Protein AF-A0A2V8GUK3-F1 (afdb_monomer_lite)

Structure (mmCIF, N/CA/C/O backbone):
data_AF-A0A2V8GUK3-F1
#
_entry.id   AF-A0A2V8GUK3-F1
#
loop_
_atom_site.group_PDB
_atom_site.id
_atom_site.type_symbol
_atom_site.label_atom_id
_atom_site.label_alt_id
_atom_site.label_comp_id
_atom_site.label_asym_id
_atom_site.label_entity_id
_atom_site.label_seq_id
_atom_site.pdbx_PDB_ins_code
_atom_site.Cartn_x
_atom_site.Cartn_y
_atom_site.Cartn_z
_atom_site.occupancy
_atom_site.B_iso_or_equiv
_atom_site.auth_seq_id
_atom_site.auth_comp_id
_atom_site.auth_asym_id
_atom_site.auth_atom_id
_atom_site.pdbx_PDB_model_num
ATOM 1 N N . PRO A 1 1 ? 6.563 -8.168 0.482 1.00 79.06 1 PRO A N 1
ATOM 2 C CA . PRO A 1 1 ? 7.778 -8.294 -0.367 1.00 79.06 1 PRO A CA 1
ATOM 3 C C . PRO A 1 1 ? 7.808 -7.133 -1.364 1.00 79.06 1 PRO A C 1
ATOM 5 O O . PRO A 1 1 ? 6.741 -6.746 -1.823 1.00 79.06 1 PRO A O 1
ATOM 8 N N . CYS A 1 2 ? 8.980 -6.573 -1.672 1.00 89.81 2 CYS A N 1
ATOM 9 C CA . CYS A 1 2 ? 9.114 -5.585 -2.746 1.00 89.81 2 CYS A CA 1
ATOM 10 C C . 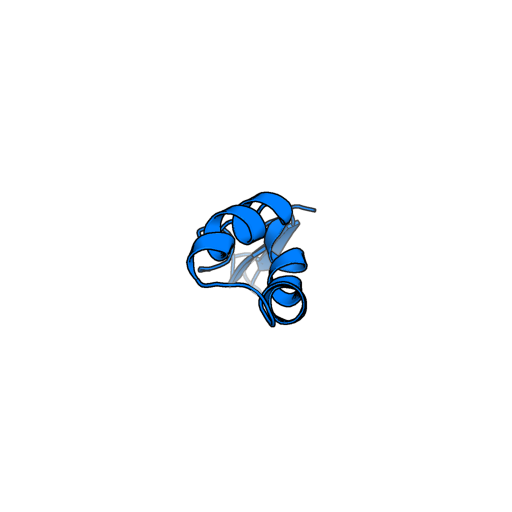CYS A 1 2 ? 9.452 -6.325 -4.046 1.00 89.81 2 CYS A C 1
ATOM 12 O O . CYS A 1 2 ? 10.405 -7.105 -4.065 1.00 89.81 2 CYS A O 1
ATOM 14 N N . SER A 1 3 ? 8.663 -6.130 -5.105 1.00 93.19 3 SER A N 1
ATOM 15 C CA . SER A 1 3 ? 8.852 -6.801 -6.399 1.00 93.19 3 SER A CA 1
ATOM 16 C C . SER A 1 3 ? 8.986 -5.790 -7.532 1.00 93.19 3 SER A C 1
ATOM 18 O O . SER A 1 3 ? 8.258 -4.798 -7.575 1.00 93.19 3 SER A O 1
ATOM 20 N N . HIS A 1 4 ? 9.905 -6.070 -8.456 1.00 94.94 4 HIS A N 1
ATOM 21 C CA . HIS A 1 4 ? 10.098 -5.322 -9.693 1.00 94.94 4 HIS A CA 1
ATOM 22 C C . HIS A 1 4 ? 9.871 -6.282 -10.858 1.00 94.94 4 HIS A C 1
ATOM 24 O O . HIS A 1 4 ? 10.607 -7.255 -11.018 1.00 94.94 4 HIS A O 1
ATOM 30 N N . TRP A 1 5 ? 8.840 -6.021 -11.654 1.00 95.75 5 TRP A N 1
ATOM 31 C CA . TR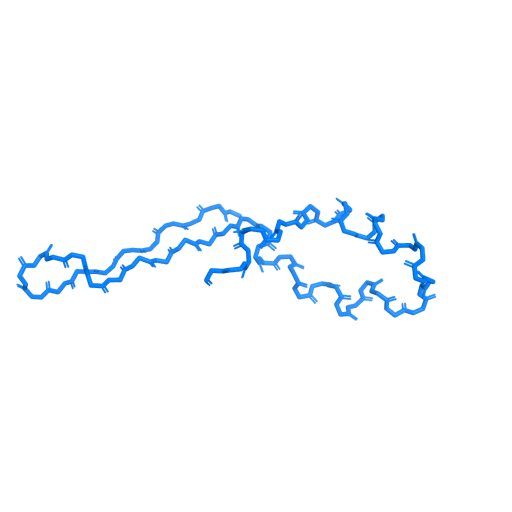P A 1 5 ? 8.537 -6.766 -12.867 1.00 95.75 5 TRP A CA 1
ATOM 32 C C . TRP A 1 5 ? 8.822 -5.892 -14.080 1.00 95.75 5 TRP A C 1
ATOM 34 O O . TRP A 1 5 ? 8.376 -4.745 -14.141 1.00 95.75 5 TRP A O 1
ATOM 44 N N . VAL A 1 6 ? 9.563 -6.440 -15.037 1.00 97.50 6 VAL A N 1
ATOM 45 C CA . VAL A 1 6 ? 9.958 -5.751 -16.265 1.00 97.50 6 VAL A CA 1
ATOM 46 C C . VAL A 1 6 ? 9.595 -6.643 -17.444 1.00 97.50 6 VAL A C 1
ATOM 48 O O . VAL A 1 6 ? 9.927 -7.827 -17.446 1.00 97.50 6 VAL A O 1
ATOM 51 N N . ALA A 1 7 ? 8.919 -6.073 -18.436 1.00 97.94 7 ALA A N 1
ATOM 52 C CA . ALA A 1 7 ? 8.691 -6.691 -19.733 1.00 97.94 7 ALA A CA 1
ATOM 53 C C . ALA A 1 7 ? 9.396 -5.885 -20.820 1.00 97.94 7 ALA A C 1
ATOM 55 O O . ALA A 1 7 ? 9.336 -4.652 -20.822 1.00 97.94 7 ALA A O 1
ATOM 56 N N . THR A 1 8 ? 10.028 -6.599 -21.746 1.00 98.25 8 THR A N 1
ATOM 57 C CA . THR A 1 8 ? 10.691 -6.032 -22.921 1.00 98.25 8 THR A CA 1
ATOM 58 C C . THR A 1 8 ? 9.892 -6.321 -24.186 1.00 98.25 8 THR A C 1
ATOM 60 O O . THR A 1 8 ? 9.169 -7.318 -24.248 1.00 98.25 8 THR A O 1
ATOM 63 N N . ASP A 1 9 ? 10.020 -5.459 -25.189 1.00 97.62 9 ASP A N 1
ATOM 64 C CA . ASP A 1 9 ? 9.497 -5.709 -26.530 1.00 97.62 9 ASP A CA 1
ATOM 65 C C . ASP A 1 9 ? 10.447 -6.592 -27.365 1.00 97.62 9 ASP A C 1
ATOM 67 O O . ASP A 1 9 ? 11.479 -7.073 -26.890 1.00 97.62 9 ASP A O 1
ATOM 71 N N . GLU A 1 10 ? 10.093 -6.813 -28.633 1.00 97.69 10 GLU A N 1
ATOM 72 C CA . GLU A 1 10 ? 10.873 -7.622 -29.582 1.00 97.69 10 GLU A CA 1
ATOM 73 C C . GLU A 1 10 ? 12.252 -7.027 -29.919 1.00 97.69 10 GLU A C 1
ATOM 75 O O . GLU A 1 10 ? 13.120 -7.735 -30.430 1.00 97.69 10 GLU A O 1
ATOM 80 N N . ARG A 1 11 ? 12.471 -5.736 -29.646 1.00 97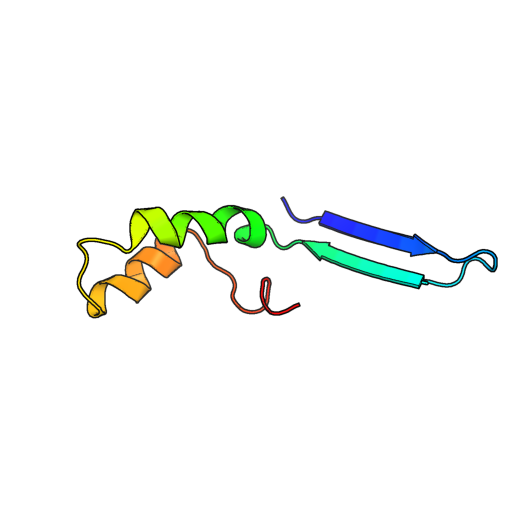.50 11 ARG A N 1
ATOM 81 C CA . ARG A 1 11 ? 13.750 -5.038 -29.847 1.00 97.50 11 ARG A CA 1
ATOM 82 C C . ARG A 1 11 ? 14.609 -5.031 -28.582 1.00 97.50 11 ARG A C 1
ATOM 84 O O . ARG A 1 11 ? 15.748 -4.578 -28.637 1.00 97.50 11 ARG A O 1
ATOM 91 N N . GLY A 1 12 ? 14.090 -5.566 -27.475 1.00 96.44 12 GLY A N 1
ATOM 92 C CA . GLY A 1 12 ? 14.745 -5.559 -26.169 1.00 96.44 12 GLY A CA 1
ATOM 93 C C . GLY A 1 12 ? 14.537 -4.262 -25.384 1.00 96.44 12 GLY A C 1
ATOM 94 O O . GLY A 1 12 ? 15.122 -4.118 -24.311 1.00 96.44 12 GLY A O 1
ATOM 95 N N . GLU A 1 13 ? 13.702 -3.341 -25.870 1.00 97.75 13 GLU A N 1
ATOM 96 C CA . GLU A 1 13 ? 13.376 -2.100 -25.168 1.00 97.75 13 GLU A CA 1
ATOM 97 C C . GLU A 1 13 ? 12.351 -2.362 -24.063 1.00 97.75 13 GLU A C 1
ATOM 99 O O . GLU A 1 13 ? 11.525 -3.273 -24.151 1.00 97.75 13 GLU A O 1
ATOM 104 N N . ILE A 1 14 ? 12.382 -1.561 -22.996 1.00 97.69 14 ILE A N 1
ATOM 105 C CA . ILE A 1 14 ? 11.444 -1.708 -21.879 1.00 97.69 14 ILE A CA 1
ATOM 106 C C . ILE A 1 14 ? 10.036 -1.321 -22.345 1.00 97.69 14 ILE A C 1
ATOM 108 O O . ILE A 1 14 ? 9.726 -0.147 -22.535 1.00 97.69 14 ILE A O 1
ATOM 112 N N . ALA A 1 15 ? 9.158 -2.315 -22.453 1.00 97.44 15 ALA A N 1
ATOM 113 C CA . ALA A 1 15 ? 7.755 -2.126 -22.801 1.00 97.44 15 ALA A CA 1
ATOM 114 C C . ALA A 1 15 ? 6.898 -1.806 -21.570 1.00 97.44 15 ALA A C 1
ATOM 116 O O . ALA A 1 15 ? 5.920 -1.062 -21.654 1.00 97.44 15 ALA A O 1
ATOM 117 N N . ARG A 1 16 ? 7.236 -2.385 -20.408 1.00 96.56 16 ARG A N 1
ATOM 118 C CA . ARG A 1 16 ? 6.509 -2.137 -19.159 1.00 96.56 16 ARG A CA 1
ATOM 119 C C . ARG A 1 16 ? 7.369 -2.406 -17.935 1.00 96.56 16 ARG A C 1
ATOM 121 O O . ARG A 1 16 ? 8.070 -3.410 -17.868 1.00 96.56 16 ARG A O 1
ATOM 128 N N . VAL A 1 17 ? 7.217 -1.552 -16.927 1.00 95.50 17 VAL A N 1
ATOM 129 C CA . VAL A 1 17 ? 7.727 -1.781 -15.572 1.00 95.50 17 VAL A CA 1
ATOM 130 C C . VAL A 1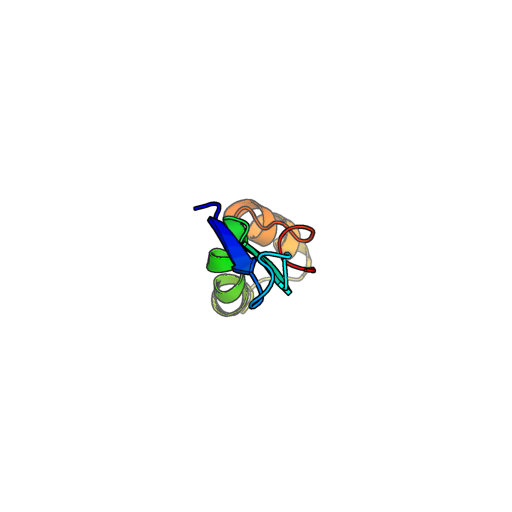 17 ? 6.552 -1.741 -14.608 1.00 95.50 17 VAL A C 1
ATOM 132 O O . VAL A 1 17 ? 5.717 -0.841 -14.673 1.00 95.50 17 VAL A O 1
ATOM 135 N N . LYS A 1 18 ? 6.478 -2.717 -13.708 1.00 93.12 18 LYS A N 1
ATOM 136 C CA . LYS A 1 18 ? 5.560 -2.707 -12.571 1.00 93.12 18 LYS A CA 1
ATOM 137 C C . LYS A 1 18 ? 6.366 -2.893 -11.298 1.00 93.12 18 LYS A C 1
ATOM 139 O O . LYS A 1 18 ? 7.033 -3.908 -11.121 1.00 93.12 18 LYS A O 1
ATOM 144 N N . ILE A 1 19 ? 6.260 -1.924 -10.400 1.00 92.50 19 ILE A N 1
ATOM 145 C CA . ILE A 1 19 ? 6.826 -2.005 -9.056 1.00 92.50 19 ILE A CA 1
ATOM 146 C C . ILE A 1 19 ? 5.677 -2.308 -8.106 1.00 92.50 19 ILE A C 1
ATOM 148 O O . ILE A 1 19 ? 4.637 -1.661 -8.164 1.00 92.50 19 ILE A O 1
ATOM 152 N N . THR A 1 20 ? 5.840 -3.307 -7.250 1.00 92.75 20 THR A N 1
ATOM 153 C CA . THR A 1 20 ? 4.876 -3.631 -6.196 1.00 92.75 20 THR A CA 1
ATOM 154 C C . THR A 1 20 ? 5.537 -3.397 -4.849 1.00 92.75 20 THR A C 1
ATOM 156 O O . THR A 1 20 ? 6.464 -4.117 -4.469 1.00 92.75 20 THR A O 1
ATOM 159 N N . ASP A 1 21 ? 5.066 -2.359 -4.160 1.00 93.06 21 ASP A N 1
ATOM 160 C CA . ASP A 1 21 ? 5.472 -2.023 -2.799 1.00 93.06 21 ASP A CA 1
ATOM 161 C C . ASP A 1 21 ? 4.974 -3.093 -1.806 1.00 93.06 21 ASP A C 1
ATOM 163 O O . ASP A 1 21 ? 3.891 -3.648 -2.012 1.00 93.06 21 ASP A O 1
ATOM 167 N N . PRO A 1 22 ? 5.709 -3.397 -0.718 1.00 91.75 22 PRO A N 1
ATOM 168 C CA . PRO A 1 22 ? 5.256 -4.362 0.279 1.00 91.75 22 PRO A CA 1
ATOM 169 C C . PRO A 1 22 ? 3.855 -4.087 0.836 1.00 91.75 22 PRO A C 1
ATOM 171 O O . PRO A 1 22 ? 3.129 -5.045 1.100 1.00 91.75 22 PRO A O 1
ATOM 174 N N . SER A 1 23 ? 3.465 -2.817 0.984 1.00 93.38 23 SER A N 1
ATOM 175 C CA . SER A 1 23 ? 2.150 -2.435 1.504 1.00 93.38 23 SER A CA 1
ATOM 176 C C . SER A 1 23 ? 1.007 -2.690 0.521 1.00 93.38 23 SER A C 1
ATOM 178 O O . SER A 1 23 ? -0.131 -2.825 0.963 1.00 93.38 23 SER A O 1
ATOM 180 N N . PHE A 1 24 ? 1.290 -2.838 -0.783 1.00 92.50 24 PHE A N 1
ATOM 181 C CA . PHE A 1 24 ? 0.288 -3.096 -1.829 1.00 92.50 24 PHE A CA 1
ATOM 182 C C . PHE A 1 24 ? -0.606 -4.297 -1.492 1.00 92.50 24 PHE A C 1
ATOM 184 O O . PHE A 1 24 ? -1.809 -4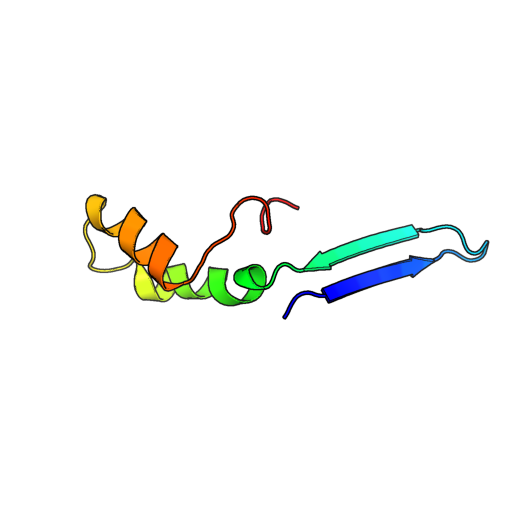.283 -1.729 1.00 92.50 24 PHE A O 1
ATOM 191 N N . LEU A 1 25 ? -0.021 -5.333 -0.885 1.00 91.12 25 LEU A N 1
ATOM 192 C CA . LEU A 1 25 ? -0.743 -6.544 -0.490 1.00 91.12 25 LEU A CA 1
ATOM 193 C C . LEU A 1 25 ? -1.567 -6.372 0.792 1.00 91.12 25 LEU A C 1
ATOM 195 O O . LEU A 1 25 ? -2.502 -7.135 1.012 1.00 91.12 25 LEU A O 1
ATOM 199 N N . ASN A 1 26 ? -1.231 -5.387 1.625 1.00 94.00 26 ASN A N 1
ATOM 200 C CA . ASN A 1 26 ? -1.933 -5.120 2.877 1.00 94.00 26 ASN A C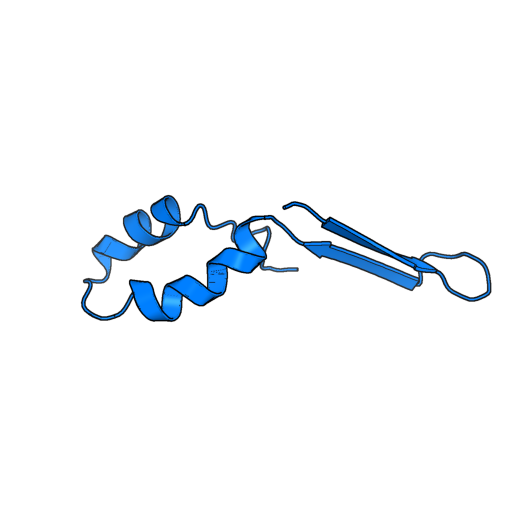A 1
ATOM 201 C C . ASN A 1 26 ? -3.160 -4.234 2.653 1.00 94.00 26 ASN A C 1
ATOM 203 O O . ASN A 1 26 ? -4.113 -4.329 3.417 1.00 94.00 26 ASN A O 1
ATOM 207 N N . TRP A 1 27 ? -3.149 -3.379 1.626 1.00 92.94 27 TRP A N 1
ATOM 208 C CA . TRP A 1 27 ? -4.211 -2.405 1.354 1.00 92.94 27 TRP A CA 1
ATOM 209 C C . TRP A 1 27 ? -5.642 -2.969 1.371 1.00 92.94 27 TRP A C 1
ATOM 211 O O . TRP A 1 27 ? -6.506 -2.319 1.960 1.00 92.94 27 TRP A O 1
ATOM 221 N N . PRO A 1 28 ? -5.930 -4.175 0.837 1.00 94.56 28 PRO A N 1
ATOM 222 C CA . PRO A 1 28 ? -7.266 -4.765 0.935 1.00 94.56 28 PRO A CA 1
ATOM 223 C C . PRO A 1 28 ? -7.772 -4.962 2.375 1.00 94.56 28 PRO A C 1
ATOM 225 O O . PRO A 1 28 ? -8.979 -4.925 2.600 1.00 94.56 28 PRO A O 1
ATOM 228 N N . ALA A 1 29 ? -6.878 -5.115 3.360 1.00 94.75 29 ALA A N 1
ATOM 229 C CA . ALA A 1 29 ? -7.245 -5.306 4.765 1.00 94.75 29 ALA A CA 1
ATOM 230 C C . ALA A 1 29 ? -7.984 -4.100 5.370 1.00 94.75 29 ALA A C 1
ATOM 232 O O . ALA A 1 29 ? -8.670 -4.250 6.379 1.00 94.75 29 ALA A O 1
ATOM 233 N N . ILE A 1 30 ? -7.898 -2.917 4.751 1.00 94.81 30 ILE A N 1
ATOM 234 C CA . ILE A 1 30 ? -8.621 -1.727 5.213 1.00 94.81 30 ILE A CA 1
ATOM 235 C C . ILE A 1 30 ? -10.144 -1.924 5.200 1.00 94.81 30 ILE A C 1
ATOM 237 O O . ILE A 1 30 ? -10.839 -1.349 6.032 1.00 94.81 30 ILE A O 1
ATOM 241 N N . ILE A 1 31 ? -10.654 -2.764 4.290 1.00 94.75 31 ILE A N 1
ATOM 242 C CA . ILE A 1 31 ? -12.087 -3.060 4.144 1.00 94.75 31 ILE A CA 1
ATOM 243 C C . ILE A 1 31 ? -12.617 -3.780 5.386 1.00 94.75 31 ILE A C 1
ATOM 245 O O . ILE A 1 31 ? -13.735 -3.517 5.815 1.00 94.75 31 ILE A O 1
ATOM 249 N N . GLU A 1 32 ? -11.790 -4.633 5.987 1.00 96.19 32 GLU A N 1
ATOM 250 C CA . GLU A 1 32 ? -12.127 -5.377 7.202 1.00 96.19 32 GLU A CA 1
ATOM 251 C C . GLU A 1 32 ? -11.809 -4.577 8.470 1.00 96.19 32 GLU A C 1
ATOM 253 O O . GLU A 1 32 ? -12.523 -4.667 9.464 1.00 96.19 32 GLU A O 1
ATOM 258 N N . ALA A 1 33 ? -10.739 -3.776 8.451 1.00 95.75 33 ALA A N 1
ATOM 259 C CA . ALA A 1 33 ? -10.260 -3.070 9.636 1.00 95.75 33 ALA A CA 1
ATOM 260 C C . ALA A 1 33 ? -10.994 -1.751 9.925 1.00 95.75 33 ALA A C 1
ATOM 262 O O . ALA A 1 33 ? -11.001 -1.312 11.070 1.00 95.75 33 ALA A O 1
ATOM 263 N N . ALA A 1 34 ? -11.571 -1.090 8.918 1.00 95.50 34 ALA A N 1
ATOM 264 C CA . ALA A 1 34 ? -12.221 0.211 9.090 1.00 95.50 34 ALA A CA 1
ATOM 265 C C . ALA A 1 34 ? -13.631 0.160 9.722 1.00 95.50 34 ALA A C 1
ATOM 267 O O . ALA A 1 34 ? -13.913 1.007 10.576 1.00 95.50 34 ALA A O 1
ATOM 268 N N . PRO A 1 35 ? -14.533 -0.777 9.359 1.00 97.38 35 PRO A N 1
ATOM 269 C CA . PRO A 1 35 ? -15.897 -0.796 9.887 1.00 97.38 35 PRO A CA 1
ATOM 270 C C . PRO A 1 35 ? -15.958 -0.891 11.417 1.00 97.38 35 PRO A C 1
ATOM 272 O O . PRO A 1 35 ? -15.213 -1.640 12.039 1.00 97.38 35 PRO A O 1
ATOM 275 N N . GLY A 1 36 ? -16.875 -0.136 12.030 1.00 96.69 36 GLY A N 1
ATOM 276 C CA . GLY A 1 36 ? -17.068 -0.117 13.486 1.00 96.69 36 GLY A CA 1
ATOM 277 C C . GLY A 1 36 ? -16.147 0.836 14.260 1.00 96.69 36 GLY A C 1
ATOM 278 O O . GLY A 1 36 ? -16.379 1.038 15.449 1.00 96.69 36 GLY A O 1
ATOM 279 N N . ASN A 1 37 ? -15.167 1.461 13.598 1.00 96.94 37 ASN A N 1
ATOM 280 C CA . ASN A 1 37 ? -14.286 2.474 14.189 1.00 96.94 37 ASN A CA 1
ATOM 281 C C . ASN A 1 37 ? -14.785 3.899 13.909 1.00 96.94 37 ASN A C 1
ATOM 283 O O . ASN A 1 37 ? -15.592 4.130 13.001 1.00 96.94 37 ASN A O 1
ATOM 287 N N . ILE A 1 38 ? -14.287 4.873 14.671 1.00 97.50 38 ILE A N 1
ATOM 288 C CA . ILE A 1 38 ? -14.568 6.294 14.430 1.00 97.50 38 ILE A CA 1
ATOM 289 C C . ILE A 1 38 ? -13.537 6.897 13.468 1.00 97.50 38 ILE A C 1
ATOM 291 O O . ILE A 1 38 ? -12.425 6.398 13.327 1.00 97.50 38 ILE A O 1
ATOM 295 N N . ILE A 1 39 ? -13.885 8.011 12.812 1.00 95.94 39 ILE A N 1
ATOM 296 C CA . ILE A 1 39 ? -12.986 8.696 11.858 1.00 95.94 39 ILE A CA 1
ATOM 297 C C . ILE A 1 39 ? -11.587 8.974 12.461 1.00 95.94 39 ILE A C 1
ATOM 299 O O . ILE A 1 39 ? -10.597 8.735 11.767 1.00 95.94 39 ILE A O 1
ATOM 303 N N . PRO A 1 40 ? -11.458 9.418 13.731 1.00 97.88 40 PRO A N 1
ATOM 304 C CA . PRO A 1 40 ? -10.153 9.614 14.366 1.00 97.88 40 PRO A CA 1
ATOM 305 C C . PRO A 1 40 ? -9.269 8.368 14.508 1.00 97.88 40 PRO A C 1
ATOM 307 O O . PRO A 1 40 ? -8.079 8.537 14.754 1.00 97.88 40 PRO A O 1
ATOM 310 N N . ASP A 1 41 ? -9.793 7.150 14.342 1.00 97.44 41 ASP A N 1
ATOM 311 C CA . ASP A 1 41 ? -9.006 5.911 14.453 1.00 97.44 41 ASP A CA 1
ATOM 312 C C . ASP A 1 41 ? -8.234 5.591 13.165 1.00 97.44 41 ASP A C 1
ATOM 314 O O . ASP A 1 41 ? -7.297 4.787 13.164 1.00 97.44 41 ASP A O 1
ATOM 318 N N . PHE A 1 42 ? -8.582 6.251 12.056 1.00 95.88 42 PHE A N 1
ATOM 319 C CA . PHE A 1 42 ? -7.969 6.024 10.750 1.00 95.88 42 PHE A CA 1
ATOM 320 C C . PHE A 1 42 ? -6.428 6.127 10.748 1.00 95.88 42 PHE A C 1
ATOM 322 O O . PHE A 1 42 ? -5.785 5.255 10.158 1.00 95.88 42 PHE A O 1
ATOM 329 N N . PRO A 1 43 ? -5.784 7.098 11.434 1.00 96.81 43 PRO A N 1
ATOM 330 C CA . PRO A 1 43 ? -4.324 7.160 11.521 1.00 96.81 43 PRO A CA 1
ATOM 331 C C . PRO A 1 43 ? -3.692 5.940 12.204 1.00 96.81 43 PRO A C 1
ATOM 333 O O . PRO A 1 43 ? -2.615 5.502 11.795 1.00 96.81 43 PRO A O 1
ATOM 336 N N . VAL A 1 44 ? -4.350 5.370 13.221 1.00 97.06 44 VAL A N 1
ATOM 337 C CA . VAL A 1 44 ? -3.851 4.175 13.920 1.00 97.06 44 VAL A CA 1
ATOM 338 C C . VAL A 1 44 ? -3.937 2.965 12.999 1.00 97.06 44 VAL A C 1
ATOM 340 O O . VAL A 1 44 ? -2.932 2.279 12.821 1.00 97.06 44 VAL A O 1
ATOM 343 N N . ILE A 1 45 ? -5.082 2.761 12.340 1.00 96.38 45 ILE A N 1
ATOM 344 C CA . ILE A 1 45 ? -5.273 1.695 11.342 1.00 96.38 45 ILE A CA 1
ATOM 345 C C . ILE A 1 45 ? -4.196 1.792 10.255 1.00 96.38 45 ILE A C 1
ATOM 347 O O . ILE A 1 45 ? -3.519 0.809 9.956 1.00 96.38 45 ILE A O 1
ATOM 351 N N . ASN A 1 46 ? -3.978 2.989 9.710 1.00 95.56 46 ASN A N 1
ATOM 352 C CA . ASN A 1 46 ? -2.980 3.222 8.670 1.00 95.56 46 ASN A CA 1
ATOM 353 C C . ASN A 1 46 ? -1.567 2.789 9.094 1.00 95.56 46 ASN A C 1
ATOM 355 O O . ASN A 1 46 ? -0.833 2.170 8.320 1.00 95.56 46 ASN A O 1
ATOM 359 N N . ASN A 1 47 ? -1.187 3.115 10.328 1.00 95.12 47 ASN A N 1
ATOM 360 C CA . ASN A 1 47 ? 0.122 2.772 10.867 1.00 95.12 47 ASN A CA 1
ATOM 361 C C . ASN A 1 47 ? 0.250 1.270 11.171 1.00 95.12 47 ASN A C 1
ATOM 363 O O . ASN A 1 47 ? 1.285 0.674 10.880 1.00 95.12 47 ASN A O 1
ATOM 367 N N . SER A 1 48 ? -0.802 0.635 11.697 1.00 96.12 48 SER A N 1
ATOM 368 C CA . SER A 1 48 ? -0.812 -0.794 12.041 1.00 96.12 48 SER A CA 1
ATOM 369 C C . SER A 1 48 ? -0.540 -1.711 10.848 1.00 96.12 48 SER A C 1
ATOM 371 O O . SER A 1 48 ? 0.128 -2.731 11.005 1.00 96.12 48 SER A O 1
ATOM 373 N N . PHE A 1 49 ? -1.017 -1.350 9.655 1.00 94.56 49 PHE A N 1
ATOM 374 C CA . PHE A 1 49 ? -0.792 -2.131 8.432 1.00 94.56 49 PHE A CA 1
ATOM 375 C C . PHE A 1 49 ? 0.408 -1.655 7.603 1.00 94.56 49 PHE A C 1
ATOM 377 O O . PHE A 1 49 ? 0.697 -2.239 6.552 1.00 94.56 49 PHE A O 1
ATOM 384 N N . ASN A 1 50 ? 1.122 -0.633 8.090 1.00 93.94 50 ASN A N 1
ATOM 385 C CA . ASN A 1 50 ? 2.271 -0.021 7.429 1.00 93.94 50 ASN A CA 1
ATOM 386 C C . ASN A 1 50 ? 1.951 0.387 5.977 1.00 93.94 50 ASN A C 1
ATOM 388 O O . ASN A 1 50 ? 2.671 0.036 5.038 1.00 93.94 50 ASN A O 1
ATOM 392 N N . PHE A 1 51 ? 0.813 1.060 5.782 1.00 94.50 51 PHE A N 1
ATOM 393 C CA . PHE A 1 51 ? 0.368 1.489 4.460 1.00 94.50 51 PHE A CA 1
ATOM 394 C C . PHE A 1 51 ? 1.291 2.557 3.868 1.00 94.50 51 PHE A C 1
ATOM 396 O O . PHE A 1 51 ? 1.633 3.544 4.521 1.00 94.50 51 PHE A O 1
ATOM 403 N N . SER A 1 52 ? 1.638 2.382 2.593 1.00 92.81 52 SER A N 1
ATOM 404 C CA . SER A 1 52 ? 2.322 3.385 1.782 1.00 92.81 52 SER A CA 1
ATOM 405 C C . SER A 1 52 ? 1.392 3.855 0.670 1.00 92.81 52 SER A C 1
ATOM 407 O O . SER A 1 52 ? 1.056 3.089 -0.234 1.00 92.81 52 SER A O 1
ATOM 409 N N . TYR A 1 53 ? 0.991 5.126 0.726 1.00 91.62 53 TYR A N 1
ATOM 410 C CA . TYR A 1 53 ? 0.171 5.756 -0.315 1.00 91.62 53 TYR A CA 1
ATOM 411 C C . TYR A 1 53 ? 0.958 5.882 -1.622 1.00 91.62 53 TYR A C 1
ATOM 413 O O . TYR A 1 53 ? 0.533 5.393 -2.662 1.00 91.62 53 TYR A O 1
ATOM 421 N N . SER A 1 54 ? 2.191 6.396 -1.555 1.00 90.56 54 SER A N 1
ATOM 422 C CA . SER A 1 54 ? 3.060 6.539 -2.733 1.00 90.56 54 SER A CA 1
ATOM 423 C C . SER A 1 54 ? 3.474 5.202 -3.362 1.00 90.56 54 SER A C 1
ATOM 425 O O . SER A 1 54 ? 3.905 5.165 -4.518 1.00 90.56 54 SER A O 1
ATOM 427 N N . GLY A 1 55 ? 3.385 4.104 -2.604 1.00 88.38 55 GLY A N 1
ATOM 428 C CA . GLY A 1 55 ? 3.561 2.738 -3.092 1.00 88.38 55 GLY A CA 1
ATOM 429 C C . GLY A 1 55 ? 2.342 2.177 -3.831 1.00 88.38 55 GLY A C 1
ATOM 430 O O . GLY A 1 55 ? 2.508 1.233 -4.602 1.00 88.38 55 GLY A O 1
ATOM 431 N N . ASN A 1 56 ? 1.156 2.755 -3.618 1.00 87.25 56 ASN A N 1
ATOM 432 C CA . ASN A 1 56 ? -0.120 2.319 -4.189 1.00 87.25 56 ASN A CA 1
ATOM 433 C C . ASN A 1 56 ? -0.666 3.259 -5.283 1.00 87.25 56 ASN A C 1
ATOM 435 O O . ASN A 1 56 ? -1.463 2.823 -6.104 1.00 87.25 56 ASN A O 1
ATOM 439 N N . ASP A 1 57 ? -0.205 4.510 -5.347 1.00 85.94 57 ASP A N 1
ATOM 440 C CA . ASP A 1 57 ? -0.623 5.521 -6.338 1.00 85.94 57 ASP A CA 1
ATOM 441 C C . ASP A 1 57 ? 0.033 5.345 -7.736 1.00 85.94 57 ASP A C 1
ATOM 443 O O . ASP A 1 57 ? 0.299 6.330 -8.427 1.00 85.94 57 ASP A O 1
ATOM 447 N N . ARG A 1 58 ? 0.364 4.111 -8.154 1.00 67.56 58 ARG A N 1
ATOM 448 C CA . ARG A 1 58 ? 1.192 3.816 -9.348 1.00 67.56 58 ARG A CA 1
ATOM 449 C C . ARG A 1 58 ? 0.514 2.933 -10.388 1.00 67.56 58 ARG A C 1
ATOM 451 O O . ARG A 1 58 ? -0.138 1.941 -9.995 1.00 67.56 58 ARG A O 1
#

Secondary structure (DSSP, 8-state):
--EEEEEE-TTS-EEEEEEE-GGGGTGGGHHHHSTTS-GGGHHHHHHHTT--HHHH--

Sequence (58 aa):
PCSHWVATDERGEIARVKITDPSFLNWPAIIEAAPGNIIPDFPVINNSFNFSYSGNDR

Radius of gyration: 16.11 Å; chains: 1; bounding box: 32×18×44 Å

Foldseek 3Di:
DWDWDFDADPVRHTPDIDIADPLNVVVVCCVVVVPPDDPVCVVVVCVVSVHDPVNNVD

pLDDT: mean 94.03, std 4.89, range [67.56, 98.25]